Protein AF-A0A5W5W9I1-F1 (afdb_monomer)

Foldseek 3Di:
DDPVLQVLLQVLCCVFPVDGPVVFDWDKDALVVLLVLQVVLVVLCVVPVVVLVVDDADPVLLVVLLVQLSCCRPVVDRCNPPPSNSVSLQVQQSVQSNVVSVVRNVVVHIDIFDTPTDSNNRNSSSCSVRVRVHDRPDDDVVRPPVVVVPPDDPPDDDD

pLDDT: mean 85.35, std 16.82, range [34.94, 98.38]

Sequence (159 aa):
MGQLQLVLLDRFARQVTGQSLSDLQPLEGTGSQAHEIIWPLGSFFKNRTEDILKTDYCHDYEPQADQAIEDYVFRDIPWNDAPLPVITVLYERFVQLCSLFVAHKLNNSTTMLPPCIGEKERTKFLALFWLHGMTLPFPVKGQSLFEHGKLFPPQGGVH

Secondary structure (DSSP, 8-state):
--HHHHHHHHHHHHHHHSS-GGGSPPEEEEHHHHHHHHGGGGGGGGGGHHHHHHSPP-GGGHHHHHHHHHHHHHH---GGGS-HHHHHHHHHHHHHHHHHHHHHHHTT-EEEEPPS--HHHHHHHHIIIIITTPPPSSPPTT--GGGG--SSPP-----

Mean predicted aligned error: 7.62 Å

Organism: Salmonella newport (NCBI:txid108619)

Radius of gyration: 18.39 Å; Cα contacts (8 Å, |Δi|>4): 178; chains: 1; bounding box: 40×35×64 Å

Solvent-accessible surface area (backbone atoms only — not comparable to full-atom values): 9382 Å² total; per-residue (Å²): 135,58,75,66,52,54,53,51,48,28,52,49,34,31,73,77,72,72,40,54,48,87,76,48,62,81,32,80,36,43,14,61,59,51,41,64,49,50,52,69,61,59,64,49,42,66,94,45,48,73,61,36,77,72,47,78,76,53,77,91,32,47,68,57,30,35,50,49,52,48,36,32,59,78,66,70,42,72,59,64,81,46,56,69,59,28,42,28,45,49,47,53,49,50,54,53,49,51,51,48,24,51,51,27,44,77,66,74,36,74,41,84,42,59,44,100,60,56,76,75,53,35,30,41,45,46,44,52,70,61,52,42,85,52,77,74,94,60,72,55,91,92,60,46,75,74,80,65,68,77,83,60,76,78,78,83,83,74,135

Structure (mmCIF, N/CA/C/O backbone):
data_AF-A0A5W5W9I1-F1
#
_entry.id   AF-A0A5W5W9I1-F1
#
loop_
_atom_site.group_PDB
_atom_site.id
_atom_site.type_symbol
_atom_site.label_atom_id
_atom_site.label_alt_id
_atom_site.label_comp_id
_atom_site.label_asym_id
_atom_site.label_entity_id
_atom_site.label_seq_id
_atom_site.pdbx_PDB_ins_code
_atom_site.Cartn_x
_atom_site.Cartn_y
_atom_site.Cartn_z
_atom_site.occupancy
_atom_site.B_iso_or_equiv
_atom_site.auth_seq_id
_atom_site.auth_comp_id
_atom_site.auth_asym_id
_atom_site.auth_atom_id
_atom_site.pdbx_PDB_model_num
ATOM 1 N N . MET A 1 1 ? -13.438 2.838 -7.345 1.00 60.81 1 MET A N 1
ATOM 2 C CA . MET A 1 1 ? -13.352 1.769 -6.331 1.00 60.81 1 MET A CA 1
ATOM 3 C C . MET A 1 1 ? -14.146 0.575 -6.829 1.00 60.81 1 MET A C 1
ATOM 5 O O . MET A 1 1 ? -15.294 0.764 -7.219 1.00 60.81 1 MET A O 1
ATOM 9 N N . GLY A 1 2 ? -13.538 -0.609 -6.898 1.00 77.31 2 GLY A N 1
ATOM 10 C CA . GLY A 1 2 ? -14.228 -1.829 -7.335 1.00 77.31 2 GLY A CA 1
ATOM 11 C C . GLY A 1 2 ? -15.128 -2.418 -6.242 1.00 77.31 2 GLY A C 1
ATOM 12 O O . GLY A 1 2 ? -14.909 -2.174 -5.056 1.00 77.31 2 GLY A O 1
ATOM 13 N N . GLN A 1 3 ? -16.120 -3.231 -6.626 1.00 84.44 3 GLN A N 1
ATOM 14 C CA . GLN A 1 3 ? -17.027 -3.900 -5.678 1.00 84.44 3 GLN A CA 1
ATOM 15 C C . GLN A 1 3 ? -16.271 -4.806 -4.690 1.00 84.44 3 GLN A C 1
ATOM 17 O O . GLN A 1 3 ? -16.591 -4.823 -3.505 1.00 84.44 3 GLN A O 1
ATOM 22 N N . LEU A 1 4 ? -15.233 -5.510 -5.158 1.00 88.81 4 LEU A N 1
ATOM 23 C CA . LEU A 1 4 ? -14.385 -6.354 -4.312 1.00 88.81 4 LEU A CA 1
ATOM 24 C C . LEU A 1 4 ? -13.644 -5.537 -3.243 1.00 88.81 4 LEU A C 1
ATOM 26 O O . LEU A 1 4 ? -13.646 -5.903 -2.073 1.00 88.81 4 LEU A O 1
ATOM 30 N N . GLN A 1 5 ? -13.072 -4.397 -3.626 1.00 89.88 5 GLN A N 1
ATOM 31 C CA . GLN A 1 5 ? -12.318 -3.533 -2.720 1.00 89.88 5 GLN A CA 1
ATOM 32 C C . GLN A 1 5 ? -13.187 -3.002 -1.569 1.00 89.88 5 GLN A C 1
ATOM 34 O O . GLN A 1 5 ? -12.755 -3.004 -0.419 1.00 89.88 5 GLN A O 1
ATOM 39 N N . LEU A 1 6 ? -14.439 -2.621 -1.853 1.00 89.81 6 LEU A N 1
ATOM 40 C CA . LEU A 1 6 ? -15.405 -2.217 -0.824 1.00 89.81 6 LEU A CA 1
ATOM 41 C C . LEU A 1 6 ? -15.709 -3.347 0.167 1.00 89.81 6 LEU A C 1
ATOM 43 O O . LEU A 1 6 ? -15.749 -3.107 1.372 1.00 89.81 6 LEU A O 1
ATOM 47 N N . VAL A 1 7 ? -15.886 -4.577 -0.326 1.00 94.25 7 VAL A N 1
ATOM 48 C CA . VAL A 1 7 ? -16.118 -5.757 0.524 1.00 94.25 7 VAL A CA 1
ATOM 49 C C . VAL A 1 7 ? -14.915 -6.027 1.428 1.00 94.25 7 VAL A C 1
ATOM 51 O O . VAL A 1 7 ? -15.086 -6.314 2.612 1.00 94.25 7 VAL A O 1
ATOM 54 N N . LEU A 1 8 ? -13.695 -5.907 0.899 1.00 95.69 8 LEU A N 1
ATOM 55 C CA . LEU A 1 8 ? -12.477 -6.097 1.684 1.00 95.69 8 LEU A CA 1
ATOM 56 C C . LEU A 1 8 ? -12.308 -4.994 2.739 1.00 95.69 8 LEU A C 1
ATOM 58 O O . LEU A 1 8 ? -11.959 -5.299 3.879 1.00 95.69 8 LEU A O 1
ATOM 62 N N . LEU A 1 9 ? -12.589 -3.733 2.395 1.00 93.50 9 LEU A N 1
ATOM 63 C CA . LEU A 1 9 ? -12.525 -2.609 3.335 1.00 93.50 9 LEU A CA 1
ATOM 64 C C . LEU A 1 9 ? -13.567 -2.745 4.454 1.00 93.50 9 LEU A C 1
ATOM 66 O O . LEU A 1 9 ? -13.230 -2.519 5.615 1.00 93.50 9 LEU A O 1
ATOM 70 N N . ASP A 1 10 ? -14.797 -3.169 4.142 1.00 93.88 10 ASP A N 1
ATOM 71 C CA . ASP A 1 10 ? -15.825 -3.454 5.154 1.00 93.88 10 ASP A CA 1
ATOM 72 C C . ASP A 1 10 ? -15.440 -4.629 6.053 1.00 93.88 10 ASP A C 1
ATOM 74 O O . ASP A 1 10 ? -15.540 -4.534 7.277 1.00 93.88 10 ASP A O 1
ATOM 78 N N . ARG A 1 11 ? -14.909 -5.711 5.474 1.00 95.62 11 ARG A N 1
ATOM 79 C CA . ARG A 1 11 ? -14.375 -6.835 6.249 1.00 95.62 11 ARG A CA 1
ATOM 80 C C . ARG A 1 11 ? -13.270 -6.380 7.202 1.00 95.62 11 ARG A C 1
ATOM 82 O O . ARG A 1 11 ? -13.282 -6.769 8.369 1.00 95.62 11 ARG A O 1
ATOM 89 N N . PHE A 1 12 ? -12.324 -5.578 6.716 1.00 94.94 12 PHE A N 1
ATOM 90 C CA . PHE A 1 12 ? -11.223 -5.074 7.529 1.00 94.94 12 PHE A CA 1
ATOM 91 C C . PHE A 1 12 ? -11.728 -4.162 8.654 1.00 94.94 12 PHE A C 1
ATOM 93 O O . PHE A 1 12 ? -11.358 -4.372 9.807 1.00 94.94 12 PHE A O 1
ATOM 100 N N . ALA A 1 13 ? -12.633 -3.226 8.349 1.00 93.12 13 ALA A N 1
ATOM 101 C CA . ALA A 1 13 ? -13.289 -2.366 9.335 1.00 93.12 13 ALA A CA 1
ATOM 102 C C . ALA A 1 13 ? -13.946 -3.186 10.456 1.00 93.12 13 ALA A C 1
ATOM 104 O O . ALA A 1 13 ? -13.636 -2.989 11.630 1.00 93.12 13 ALA A O 1
ATOM 105 N N . ARG A 1 14 ? -14.756 -4.190 10.104 1.00 94.19 14 ARG A N 1
ATOM 106 C CA . ARG A 1 14 ? -15.403 -5.073 11.087 1.00 94.19 14 ARG A CA 1
ATOM 107 C C . ARG A 1 14 ? -14.400 -5.827 11.946 1.00 94.19 14 ARG A C 1
ATOM 109 O O . ARG A 1 14 ? -14.626 -5.980 13.141 1.00 94.19 14 ARG A O 1
ATOM 116 N N . GLN A 1 15 ? -13.299 -6.289 11.358 1.00 93.75 15 GLN A N 1
ATOM 117 C CA . GLN A 1 15 ? -12.264 -7.015 12.089 1.00 93.75 15 GLN A CA 1
ATOM 118 C C . GLN A 1 15 ? -11.545 -6.126 13.113 1.00 93.75 15 GLN A C 1
ATOM 120 O O . GLN A 1 15 ? -11.224 -6.608 14.197 1.00 93.75 15 GLN A O 1
ATOM 125 N N . VAL A 1 16 ? -11.293 -4.853 12.790 1.00 92.69 16 VAL A N 1
ATOM 126 C CA . VAL A 1 16 ? -10.507 -3.956 13.655 1.00 92.69 16 VAL A CA 1
ATOM 127 C C . VAL A 1 16 ? -11.344 -3.138 14.641 1.00 92.69 16 VAL A C 1
ATOM 129 O O . VAL A 1 16 ? -10.847 -2.810 15.715 1.00 92.69 16 VAL A O 1
ATOM 132 N N . THR A 1 17 ? -12.600 -2.812 14.320 1.00 90.19 17 THR A N 1
ATOM 133 C CA . THR A 1 17 ? -13.465 -1.967 15.171 1.00 90.19 17 THR A CA 1
ATOM 134 C C . THR A 1 17 ? -14.751 -2.651 15.630 1.00 90.19 17 THR A C 1
ATOM 136 O O . THR A 1 17 ? -15.431 -2.131 16.512 1.00 90.19 17 THR A O 1
ATOM 139 N N . GLY A 1 18 ? -15.126 -3.785 15.032 1.00 91.38 18 GLY A N 1
ATOM 140 C CA . GLY A 1 18 ? -16.439 -4.407 15.225 1.00 91.38 18 GLY A CA 1
ATOM 141 C C . GLY A 1 18 ? -17.589 -3.711 14.482 1.00 91.38 18 GLY A C 1
ATOM 142 O O . GLY A 1 18 ? -18.726 -4.168 14.582 1.00 91.38 18 GLY A O 1
ATOM 143 N N . GLN A 1 19 ? -17.324 -2.636 13.732 1.00 90.31 19 GLN A N 1
ATOM 144 C CA . GLN A 1 19 ? -18.333 -1.827 13.032 1.00 90.31 19 GLN A CA 1
ATOM 145 C C . GLN A 1 19 ? -18.243 -1.999 11.510 1.00 90.31 19 GLN A C 1
ATOM 147 O O . GLN A 1 19 ? -17.195 -2.374 10.982 1.00 90.31 19 GLN A O 1
ATOM 152 N N . SER A 1 20 ? -19.337 -1.728 10.791 1.00 91.19 20 SER A N 1
ATOM 153 C CA . SER A 1 20 ? -19.302 -1.686 9.324 1.00 91.19 20 SER A CA 1
ATOM 154 C C . SER A 1 20 ? -18.543 -0.453 8.843 1.00 91.19 20 SER A C 1
ATOM 156 O O . SER A 1 20 ? -18.547 0.582 9.507 1.00 91.19 20 SER A O 1
ATOM 158 N N . LEU A 1 21 ? -17.959 -0.520 7.646 1.00 88.50 21 LEU A N 1
ATOM 159 C CA . LEU A 1 21 ? -17.343 0.638 6.999 1.00 88.50 21 LEU A CA 1
ATOM 160 C C . LEU A 1 21 ? -18.326 1.806 6.834 1.00 88.50 21 LEU A C 1
ATOM 162 O O . LEU A 1 21 ? -17.905 2.952 6.941 1.00 88.50 21 LEU A O 1
ATOM 166 N N . SER A 1 22 ? -19.618 1.533 6.614 1.00 87.81 22 SER A N 1
ATOM 167 C CA . SER A 1 22 ? -20.655 2.570 6.494 1.00 87.81 22 SER A CA 1
ATOM 168 C C . SER A 1 22 ? -20.905 3.344 7.786 1.00 87.81 22 SER A C 1
ATOM 170 O O . SER A 1 22 ? -21.383 4.474 7.732 1.00 87.81 22 SER A O 1
ATOM 172 N N . ASP A 1 23 ? -20.604 2.734 8.932 1.00 87.94 23 ASP A N 1
ATOM 173 C CA . ASP A 1 23 ? -20.831 3.326 10.253 1.00 87.94 23 ASP A CA 1
ATOM 174 C C . ASP A 1 23 ? -19.618 4.147 10.711 1.00 87.94 23 ASP A C 1
ATOM 176 O O . ASP A 1 23 ? -19.707 4.951 11.641 1.00 87.94 23 ASP A O 1
ATOM 180 N N . LEU A 1 24 ? -18.472 3.952 10.052 1.00 84.44 24 LEU A N 1
ATOM 181 C CA . LEU A 1 24 ? -17.249 4.683 10.328 1.00 84.44 24 LEU A CA 1
ATOM 182 C C . LEU A 1 24 ? -17.283 6.044 9.636 1.00 84.44 24 LEU A C 1
ATOM 184 O O . LEU A 1 24 ? -17.523 6.146 8.434 1.00 84.44 24 LEU A O 1
ATOM 188 N N . GLN A 1 25 ? -16.988 7.103 10.391 1.00 80.75 25 GLN A N 1
ATOM 189 C CA . GLN A 1 25 ? -16.908 8.440 9.816 1.00 80.75 25 GLN A CA 1
ATOM 190 C C . GLN A 1 25 ? -15.701 8.553 8.872 1.00 80.75 25 GLN 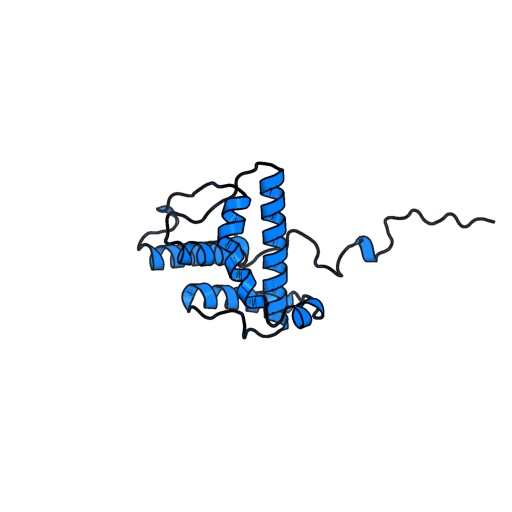A C 1
ATOM 192 O O . GLN A 1 25 ? -14.568 8.301 9.304 1.00 80.75 25 GLN A O 1
ATOM 197 N N . PRO A 1 26 ? -15.918 8.955 7.606 1.00 75.19 26 PRO A N 1
ATOM 198 C CA . PRO A 1 26 ? -14.833 9.305 6.707 1.00 75.19 26 PRO A CA 1
ATOM 199 C C . PRO A 1 26 ? -14.028 10.470 7.276 1.00 75.19 26 PRO A C 1
ATOM 201 O O . PRO A 1 26 ? -14.604 11.453 7.744 1.00 75.19 26 PRO A O 1
ATOM 204 N N . LEU A 1 27 ? -12.703 10.375 7.209 1.00 85.19 27 LEU A N 1
ATOM 205 C CA . LEU A 1 27 ? -11.825 11.486 7.542 1.00 85.19 27 LEU A CA 1
ATOM 206 C C . LEU A 1 27 ? -11.281 12.099 6.260 1.00 85.19 27 LEU A C 1
ATOM 208 O O . LEU A 1 27 ? -10.700 11.408 5.425 1.00 85.19 27 LEU A O 1
ATOM 212 N N . GLU A 1 28 ? -11.432 13.410 6.133 1.00 86.75 28 GLU A N 1
ATOM 213 C CA . GLU A 1 28 ? -10.690 14.181 5.147 1.00 86.75 28 GLU A CA 1
ATOM 214 C C . GLU A 1 28 ? -9.354 14.615 5.745 1.00 86.75 28 GLU A C 1
ATOM 216 O O . GLU A 1 28 ? -9.257 14.992 6.915 1.00 86.75 28 GLU A O 1
ATOM 221 N N . GLY A 1 29 ? -8.306 14.575 4.932 1.00 87.12 29 GLY A N 1
ATOM 222 C CA . GLY A 1 29 ? -6.994 15.059 5.322 1.00 87.12 29 GLY A CA 1
ATOM 223 C C . GLY A 1 29 ? -6.178 15.537 4.140 1.00 87.12 29 GLY A C 1
ATOM 224 O O . GLY A 1 29 ? -6.606 15.504 2.991 1.00 87.12 29 GLY A O 1
ATOM 225 N N . THR A 1 30 ? -4.978 16.013 4.427 1.00 89.88 30 THR A N 1
ATOM 226 C CA . THR A 1 30 ? -4.044 16.493 3.409 1.00 89.88 30 THR A CA 1
ATOM 227 C C . THR A 1 30 ? -3.276 15.337 2.773 1.00 89.88 30 THR A C 1
ATOM 229 O O . THR A 1 30 ? -3.073 14.289 3.391 1.00 89.88 30 THR A O 1
ATOM 232 N N . GLY A 1 31 ? -2.736 15.567 1.573 1.00 88.62 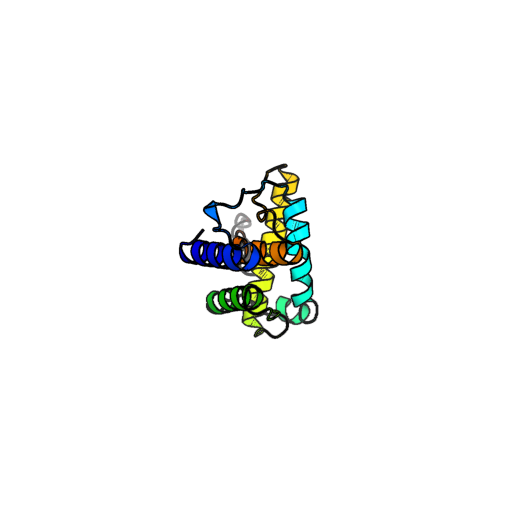31 GLY A N 1
ATOM 233 C CA . GLY A 1 31 ? -1.771 14.646 0.966 1.00 88.62 31 GLY A CA 1
ATOM 234 C C . GLY A 1 31 ? -0.572 14.340 1.878 1.00 88.62 31 GLY A C 1
ATOM 235 O O . GLY A 1 31 ? -0.097 13.211 1.896 1.00 88.62 31 GLY A O 1
ATOM 236 N N . SER A 1 32 ? -0.132 15.295 2.710 1.00 90.31 32 SER A N 1
ATOM 237 C CA . SER A 1 32 ? 0.943 15.063 3.691 1.00 90.31 32 SER A CA 1
ATOM 238 C C . SER A 1 32 ? 0.566 14.000 4.726 1.00 90.31 32 SER A C 1
ATOM 240 O O . SER A 1 32 ? 1.352 13.094 4.975 1.00 90.31 32 SER A O 1
ATOM 242 N N . GLN A 1 33 ? -0.645 14.074 5.286 1.00 91.88 33 GLN A N 1
ATOM 243 C CA . GLN A 1 33 ? -1.111 13.107 6.286 1.00 91.88 33 GLN A CA 1
ATOM 244 C C . GLN A 1 33 ? -1.266 11.708 5.681 1.00 91.88 33 GLN A C 1
ATOM 246 O O . GLN A 1 33 ? -0.861 10.721 6.288 1.00 91.88 33 GLN A O 1
ATOM 251 N N . ALA A 1 34 ? -1.811 11.612 4.466 1.00 91.69 34 ALA A N 1
ATOM 252 C CA . ALA A 1 34 ? -1.918 10.333 3.768 1.00 91.69 34 ALA A CA 1
ATOM 253 C C . ALA A 1 34 ? -0.532 9.736 3.461 1.00 91.69 34 ALA A C 1
ATOM 255 O O . ALA A 1 34 ? -0.314 8.536 3.642 1.00 91.69 34 ALA A O 1
ATOM 256 N N . HIS A 1 35 ? 0.422 10.585 3.066 1.00 92.81 35 HIS A N 1
ATOM 257 C CA . HIS A 1 35 ? 1.804 10.187 2.824 1.00 92.81 35 HIS A CA 1
ATOM 258 C C . HIS A 1 35 ? 2.486 9.658 4.092 1.00 92.81 35 HIS A C 1
ATOM 260 O O . HIS A 1 35 ? 3.128 8.616 4.041 1.00 92.81 35 HIS A O 1
ATOM 266 N N . GLU A 1 36 ? 2.308 10.309 5.242 1.00 93.00 36 GLU A N 1
ATOM 267 C CA . GLU A 1 36 ? 2.862 9.841 6.522 1.00 93.00 36 GLU A CA 1
ATOM 268 C C . GLU A 1 36 ? 2.327 8.460 6.925 1.00 93.00 36 GLU A C 1
ATOM 270 O O . GLU A 1 36 ? 3.092 7.620 7.394 1.00 93.00 36 GLU A O 1
ATOM 275 N N . ILE A 1 37 ? 1.041 8.189 6.682 1.00 93.00 37 ILE A N 1
ATOM 276 C CA . ILE A 1 37 ? 0.415 6.899 7.010 1.00 93.00 37 ILE A CA 1
ATOM 277 C C . ILE A 1 37 ? 0.918 5.768 6.098 1.00 93.00 37 ILE A C 1
ATOM 279 O O . ILE A 1 37 ? 1.084 4.639 6.567 1.00 93.00 37 ILE A O 1
ATOM 283 N N . ILE A 1 38 ? 1.133 6.034 4.803 1.00 93.00 38 ILE A N 1
ATOM 284 C CA . ILE A 1 38 ? 1.577 5.015 3.833 1.00 93.00 38 ILE A CA 1
ATOM 285 C C . ILE A 1 38 ? 3.099 4.793 3.870 1.00 93.00 38 ILE A C 1
ATOM 287 O O . ILE A 1 38 ? 3.567 3.699 3.553 1.00 93.00 38 ILE A O 1
ATOM 291 N N . TRP A 1 39 ? 3.878 5.803 4.277 1.00 93.50 39 TRP A N 1
ATOM 292 C CA . TRP A 1 39 ? 5.345 5.794 4.248 1.00 93.50 39 TRP A CA 1
ATOM 293 C C . TRP A 1 39 ? 6.007 4.543 4.855 1.00 93.50 39 TRP A C 1
ATOM 295 O O . TRP A 1 39 ? 6.962 4.041 4.253 1.00 93.50 39 TRP A O 1
ATOM 305 N N . PRO A 1 40 ? 5.518 3.965 5.976 1.00 94.19 40 PRO A N 1
ATOM 306 C CA . PRO A 1 40 ? 6.107 2.759 6.561 1.00 94.19 40 PRO A CA 1
ATOM 307 C C . PRO A 1 40 ? 6.181 1.550 5.614 1.00 94.19 40 PRO A C 1
ATOM 309 O O . PRO A 1 40 ? 7.091 0.728 5.760 1.00 94.19 40 PRO A O 1
ATOM 312 N N . LEU A 1 41 ? 5.294 1.454 4.613 1.00 94.50 41 LEU A N 1
ATOM 313 C CA . LEU A 1 41 ? 5.326 0.380 3.607 1.00 94.50 41 LEU A CA 1
ATOM 314 C C . LEU A 1 41 ? 6.616 0.392 2.780 1.00 94.50 41 LEU A C 1
ATOM 316 O O . LEU A 1 41 ? 7.066 -0.659 2.328 1.00 94.50 41 LEU A O 1
ATOM 320 N N . GLY A 1 42 ? 7.267 1.554 2.654 1.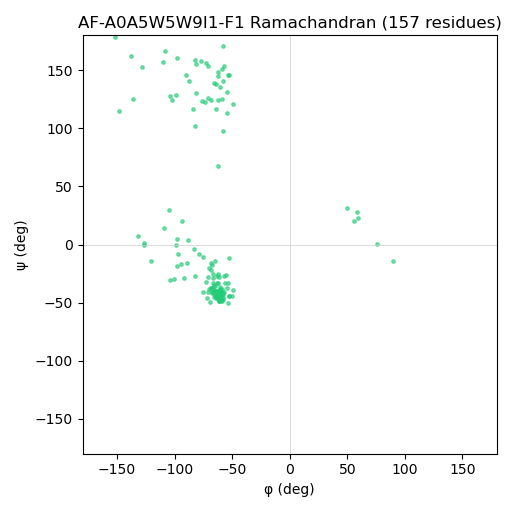00 93.62 42 GLY A N 1
ATOM 321 C CA . GLY A 1 42 ? 8.551 1.697 1.972 1.00 93.62 42 GLY A CA 1
ATOM 322 C C . GLY A 1 42 ? 9.644 0.772 2.527 1.00 93.62 42 GLY A C 1
ATOM 323 O O . GLY A 1 42 ? 10.557 0.371 1.804 1.00 93.62 42 GLY A O 1
ATOM 324 N N . SER A 1 43 ? 9.538 0.380 3.802 1.00 95.25 43 SER A N 1
ATOM 325 C CA . SER A 1 43 ? 10.492 -0.523 4.452 1.00 95.25 43 SER A CA 1
ATOM 326 C C . SER A 1 43 ? 10.537 -1.925 3.832 1.00 95.25 43 SER A C 1
ATOM 328 O O . SER A 1 43 ? 11.598 -2.553 3.856 1.00 95.25 43 SER A O 1
ATOM 330 N N . PHE A 1 44 ? 9.446 -2.390 3.215 1.00 95.38 44 PHE A N 1
ATOM 331 C CA . PHE A 1 44 ? 9.373 -3.714 2.592 1.00 95.38 44 PHE A CA 1
ATOM 332 C C . PHE A 1 44 ? 10.259 -3.851 1.347 1.00 95.38 44 PHE A C 1
ATOM 334 O O . PHE A 1 44 ? 10.669 -4.955 0.994 1.00 95.38 44 PHE A O 1
ATOM 341 N N . PHE A 1 45 ? 10.624 -2.733 0.716 1.00 94.00 45 PHE A N 1
ATOM 342 C CA . PHE A 1 45 ? 11.416 -2.720 -0.518 1.00 94.00 45 PHE A CA 1
ATOM 343 C C . PHE A 1 45 ? 12.920 -2.566 -0.279 1.00 94.00 45 PHE A C 1
ATOM 345 O O . PHE A 1 45 ? 13.721 -2.857 -1.167 1.00 94.00 45 PHE A O 1
ATOM 352 N N . LYS A 1 46 ? 13.327 -2.127 0.921 1.00 90.12 46 LYS A N 1
ATOM 353 C CA . LYS A 1 46 ? 14.681 -1.626 1.210 1.00 90.12 46 LYS A CA 1
ATOM 354 C C . LYS A 1 46 ? 15.797 -2.563 0.738 1.00 90.12 46 LYS A C 1
ATOM 356 O O . LYS A 1 46 ? 16.747 -2.101 0.114 1.00 90.12 46 LYS A O 1
ATOM 361 N N . ASN A 1 47 ? 15.657 -3.865 0.983 1.00 90.38 47 ASN A N 1
ATOM 362 C CA . ASN A 1 47 ? 16.696 -4.860 0.690 1.00 90.38 47 ASN A CA 1
ATOM 363 C C . ASN A 1 47 ? 16.700 -5.354 -0.764 1.00 90.38 47 ASN A C 1
ATOM 365 O O . ASN A 1 47 ? 17.542 -6.170 -1.117 1.00 90.38 47 ASN A O 1
ATOM 369 N N . ARG A 1 48 ? 15.747 -4.907 -1.588 1.00 89.75 48 ARG A N 1
ATOM 370 C CA . ARG A 1 48 ? 15.538 -5.399 -2.959 1.00 89.75 48 ARG A CA 1
ATOM 371 C C . ARG A 1 48 ? 15.399 -4.279 -3.984 1.00 89.75 48 ARG A C 1
ATOM 373 O O . ARG A 1 48 ? 15.110 -4.545 -5.142 1.00 89.75 48 ARG A O 1
ATOM 380 N N . THR A 1 49 ? 15.629 -3.033 -3.568 1.00 89.38 49 THR A N 1
ATOM 381 C CA . THR A 1 49 ? 15.493 -1.842 -4.417 1.00 89.38 49 THR A CA 1
ATOM 382 C C . THR A 1 49 ? 16.282 -1.970 -5.722 1.00 89.38 49 THR A C 1
ATOM 384 O O . THR A 1 49 ? 15.753 -1.664 -6.782 1.00 89.38 49 THR A O 1
ATOM 387 N N . GLU A 1 50 ? 17.525 -2.455 -5.671 1.00 89.56 50 GLU A N 1
ATOM 388 C CA . GLU A 1 50 ? 18.354 -2.601 -6.875 1.00 89.56 50 GLU A CA 1
ATOM 389 C C . GLU A 1 50 ? 17.786 -3.614 -7.875 1.00 89.56 50 GLU A C 1
ATOM 391 O O . GLU A 1 50 ? 17.816 -3.361 -9.078 1.00 89.56 50 GLU A O 1
ATOM 396 N N . ASP A 1 51 ? 17.255 -4.736 -7.386 1.00 91.94 51 ASP A N 1
ATOM 397 C CA . ASP A 1 51 ? 16.644 -5.769 -8.226 1.00 91.94 51 ASP A CA 1
ATOM 398 C C . ASP A 1 51 ? 15.314 -5.286 -8.807 1.00 91.94 51 ASP A C 1
ATOM 400 O O . ASP A 1 51 ? 15.033 -5.494 -9.988 1.00 91.94 51 ASP A O 1
ATOM 404 N N . ILE A 1 52 ? 14.517 -4.588 -7.992 1.00 91.69 52 ILE A N 1
ATOM 405 C CA . ILE A 1 52 ? 13.245 -3.985 -8.399 1.00 91.69 52 ILE A CA 1
ATOM 406 C C . ILE A 1 52 ? 13.470 -3.001 -9.548 1.00 91.69 52 ILE A C 1
ATOM 408 O O . ILE A 1 52 ? 12.792 -3.090 -10.563 1.00 91.69 52 ILE A O 1
ATOM 412 N N . LEU A 1 53 ? 14.454 -2.103 -9.429 1.00 88.38 53 LEU A N 1
ATOM 413 C CA . LEU A 1 53 ? 14.736 -1.081 -10.444 1.00 88.38 53 LEU A CA 1
ATOM 414 C C . LEU A 1 53 ? 15.279 -1.646 -11.768 1.00 88.38 53 LEU A C 1
ATOM 416 O O . LEU A 1 53 ? 15.289 -0.929 -12.765 1.00 88.38 53 LEU A O 1
ATO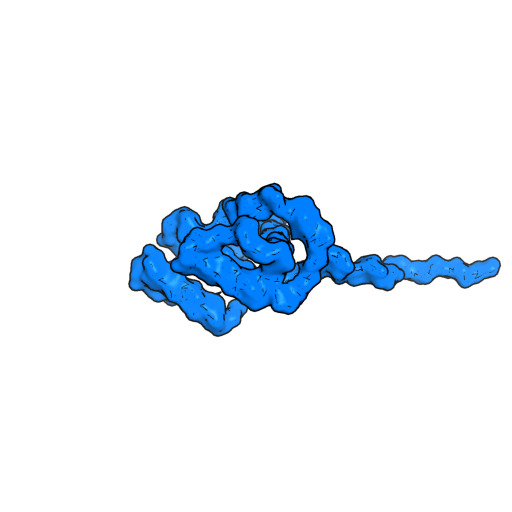M 420 N N . LYS A 1 54 ? 15.747 -2.899 -11.780 1.00 89.56 54 LYS A N 1
ATOM 421 C CA . LYS A 1 54 ? 16.209 -3.614 -12.984 1.00 89.56 54 LYS A CA 1
ATOM 422 C C . LYS A 1 54 ? 15.144 -4.533 -13.582 1.00 89.56 54 LYS A C 1
ATOM 424 O O . LYS A 1 54 ? 15.382 -5.120 -14.633 1.00 89.56 54 LYS A O 1
ATOM 429 N N . THR A 1 55 ? 14.022 -4.711 -12.893 1.00 89.12 55 THR A N 1
ATOM 430 C CA . THR A 1 55 ? 12.952 -5.615 -13.308 1.00 89.12 55 THR A CA 1
ATOM 431 C C . THR A 1 55 ? 11.830 -4.804 -13.922 1.00 89.12 55 THR A C 1
ATOM 433 O O . THR A 1 55 ? 11.283 -3.915 -13.271 1.00 89.12 55 THR A O 1
ATOM 436 N N . ASP A 1 56 ? 11.451 -5.141 -15.150 1.00 89.56 56 ASP A N 1
ATOM 437 C CA . ASP A 1 56 ? 10.324 -4.489 -15.803 1.00 89.56 56 ASP A CA 1
ATOM 438 C C . ASP A 1 56 ? 9.014 -4.805 -15.077 1.00 89.56 56 ASP A C 1
ATOM 440 O O . ASP A 1 56 ? 8.743 -5.935 -14.658 1.00 89.56 56 ASP A O 1
ATOM 444 N N . TYR A 1 57 ? 8.173 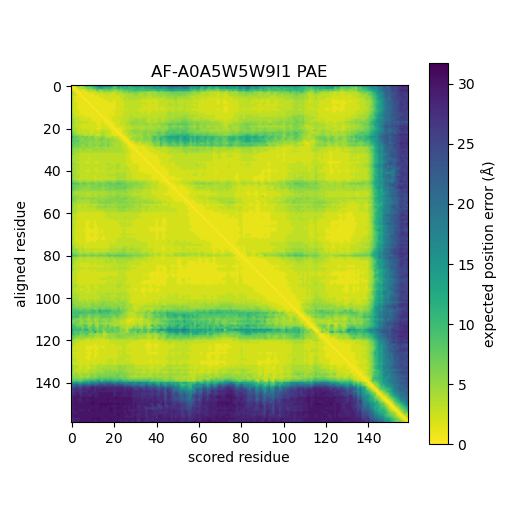-3.787 -14.952 1.00 92.25 57 TYR A N 1
ATOM 445 C CA . TYR A 1 57 ? 6.803 -3.966 -14.505 1.00 92.25 57 TYR A CA 1
ATOM 446 C C . TYR A 1 57 ? 6.018 -4.813 -15.514 1.00 92.25 57 TYR A C 1
ATOM 448 O O . TYR A 1 57 ? 6.085 -4.589 -16.724 1.00 92.25 57 TYR A O 1
ATOM 456 N N . CYS A 1 58 ? 5.209 -5.741 -15.006 1.00 91.75 58 CYS A N 1
ATOM 457 C CA . CYS A 1 58 ? 4.385 -6.618 -15.823 1.00 91.75 58 CYS A CA 1
ATOM 458 C C . CYS A 1 58 ? 2.971 -6.734 -15.238 1.00 91.75 58 CYS A C 1
ATOM 460 O O . CYS A 1 58 ? 2.797 -7.103 -14.075 1.00 91.75 58 CYS A O 1
ATOM 462 N N . HIS A 1 59 ? 1.966 -6.430 -16.068 1.00 93.06 59 HIS A N 1
ATOM 463 C CA . HIS A 1 59 ? 0.548 -6.432 -15.688 1.00 93.06 59 HIS A CA 1
ATOM 464 C C . HIS A 1 59 ? 0.048 -7.817 -15.242 1.00 93.06 59 HIS A C 1
ATOM 466 O O . HIS A 1 59 ? -0.835 -7.914 -14.395 1.00 93.06 59 HIS A O 1
ATOM 472 N N . ASP A 1 60 ? 0.647 -8.899 -15.746 1.00 95.75 60 ASP A N 1
ATOM 473 C CA . ASP A 1 60 ? 0.235 -10.272 -15.421 1.00 95.75 60 ASP A CA 1
ATOM 474 C C . ASP A 1 60 ? 0.455 -10.638 -13.941 1.00 95.75 60 ASP A C 1
ATOM 476 O O . ASP A 1 60 ? -0.075 -11.646 -13.470 1.00 95.75 60 ASP A O 1
ATOM 480 N N . TYR A 1 61 ? 1.227 -9.828 -13.205 1.00 97.25 61 TYR A N 1
ATOM 481 C CA . TYR A 1 61 ? 1.493 -10.007 -11.776 1.00 97.25 61 TYR A CA 1
ATOM 482 C C . TYR A 1 61 ? 0.629 -9.128 -10.863 1.00 97.25 61 TYR A C 1
ATOM 484 O O . TYR A 1 61 ? 0.757 -9.206 -9.639 1.00 97.25 61 TYR A O 1
ATOM 492 N N . GLU A 1 62 ? -0.256 -8.296 -11.419 1.00 96.81 62 GLU A N 1
ATOM 493 C CA . GLU A 1 62 ? -1.166 -7.468 -10.625 1.00 96.81 62 GLU A CA 1
ATOM 494 C C . GLU A 1 62 ? -2.102 -8.267 -9.708 1.00 96.81 62 GLU A C 1
ATOM 496 O O . GLU A 1 62 ? -2.214 -7.885 -8.541 1.00 96.81 62 GLU A O 1
ATOM 501 N N . PRO A 1 63 ? -2.706 -9.396 -10.135 1.00 97.06 63 PRO A N 1
ATOM 502 C CA . PRO A 1 63 ? -3.538 -10.203 -9.242 1.00 97.06 63 PRO A CA 1
ATOM 503 C C . PRO A 1 63 ? -2.768 -10.749 -8.031 1.00 97.06 63 PRO A C 1
ATOM 505 O O . PRO A 1 63 ? -3.288 -10.822 -6.920 1.00 97.06 63 PRO A O 1
ATOM 508 N N . GLN A 1 64 ? -1.503 -11.119 -8.219 1.00 98.38 64 GLN A N 1
ATOM 509 C CA . GLN A 1 64 ? -0.628 -11.604 -7.156 1.00 98.38 64 GLN A CA 1
ATOM 510 C C . GLN A 1 64 ? -0.199 -10.459 -6.230 1.00 98.38 64 GLN A C 1
ATOM 512 O O . GLN A 1 64 ? -0.027 -10.680 -5.033 1.00 98.38 64 GLN A O 1
ATOM 517 N N . ALA A 1 65 ? -0.053 -9.240 -6.755 1.00 98.12 65 ALA A N 1
ATOM 518 C CA . ALA A 1 65 ? 0.169 -8.050 -5.939 1.00 98.12 65 ALA A CA 1
ATOM 519 C C . ALA A 1 65 ? -1.068 -7.717 -5.088 1.00 98.12 65 ALA A C 1
ATOM 521 O O . ALA A 1 65 ? -0.926 -7.433 -3.900 1.00 98.12 65 ALA A O 1
ATOM 522 N N . ASP A 1 66 ? -2.275 -7.834 -5.648 1.00 98.12 66 ASP A N 1
ATOM 523 C CA . ASP A 1 66 ? -3.529 -7.692 -4.898 1.00 98.12 66 ASP A CA 1
ATOM 524 C C . ASP A 1 66 ? -3.626 -8.735 -3.778 1.00 98.12 66 ASP A C 1
ATOM 526 O O . ASP A 1 66 ? -3.884 -8.382 -2.624 1.00 98.12 66 ASP A O 1
ATOM 530 N N . GLN A 1 67 ? -3.300 -9.996 -4.077 1.00 98.12 67 GLN A N 1
ATOM 531 C CA . GLN A 1 67 ? -3.240 -11.059 -3.073 1.00 98.12 67 GLN A CA 1
ATOM 532 C C . GLN A 1 67 ? -2.208 -10.765 -1.971 1.00 98.12 67 GLN A C 1
ATOM 534 O O . GLN A 1 67 ? -2.490 -10.994 -0.797 1.00 98.12 67 GLN A O 1
ATOM 539 N N . ALA A 1 68 ? -1.038 -10.219 -2.315 1.00 98.31 68 ALA A N 1
ATOM 540 C CA . ALA A 1 68 ? -0.020 -9.836 -1.336 1.00 98.31 68 ALA A CA 1
ATOM 541 C C . ALA A 1 68 ? -0.468 -8.664 -0.441 1.00 98.31 68 ALA A C 1
ATOM 543 O O . ALA A 1 68 ? -0.118 -8.615 0.741 1.00 98.31 68 ALA A O 1
ATOM 544 N N . ILE A 1 69 ? -1.262 -7.724 -0.966 1.00 98.19 69 ILE A N 1
ATOM 545 C CA . ILE A 1 69 ? -1.888 -6.661 -0.164 1.00 98.19 69 ILE A CA 1
ATOM 546 C C . ILE A 1 69 ? -2.900 -7.273 0.806 1.00 98.19 69 ILE A C 1
ATOM 548 O O . ILE A 1 69 ? -2.884 -6.942 1.991 1.00 98.19 69 ILE A O 1
ATOM 552 N N . GLU A 1 70 ? -3.741 -8.196 0.342 1.00 97.94 70 GLU A N 1
ATOM 553 C CA . GLU A 1 70 ? -4.694 -8.907 1.200 1.00 97.94 70 GLU A CA 1
ATOM 554 C C . GLU A 1 70 ? -3.991 -9.723 2.294 1.00 97.94 70 GLU A C 1
ATOM 556 O O . GLU A 1 70 ? -4.381 -9.655 3.461 1.00 97.94 70 GLU A O 1
ATOM 561 N N . ASP A 1 71 ? -2.925 -10.449 1.956 1.00 97.94 71 ASP A N 1
ATOM 562 C CA . ASP A 1 71 ? -2.137 -11.233 2.911 1.00 97.94 71 ASP A CA 1
ATOM 563 C C . ASP A 1 71 ? -1.456 -10.344 3.961 1.00 97.94 71 ASP A C 1
ATOM 565 O O . ASP A 1 71 ? -1.473 -10.663 5.152 1.00 97.94 71 ASP A O 1
ATOM 569 N N . TYR A 1 72 ? -0.935 -9.183 3.565 1.00 97.44 72 TYR A N 1
ATOM 570 C CA . TYR A 1 72 ? -0.417 -8.192 4.508 1.00 97.44 72 TYR A CA 1
ATOM 571 C C . TYR A 1 72 ? -1.504 -7.676 5.460 1.00 97.44 72 TYR A C 1
ATOM 573 O O . TYR A 1 72 ? -1.303 -7.600 6.676 1.00 97.44 72 TYR A O 1
ATOM 581 N N . VAL A 1 73 ? -2.682 -7.350 4.928 1.00 96.62 73 VAL A N 1
ATOM 582 C CA . VAL A 1 73 ? -3.779 -6.765 5.706 1.00 96.62 73 VAL A CA 1
ATOM 583 C C . VAL A 1 73 ? -4.373 -7.781 6.686 1.00 96.62 73 VAL A C 1
ATOM 585 O O . VAL A 1 73 ? -4.503 -7.477 7.876 1.00 96.62 73 VAL A O 1
ATOM 588 N N . PHE A 1 74 ? -4.704 -8.984 6.211 1.00 96.62 74 PHE A N 1
ATOM 589 C CA . PHE A 1 74 ? -5.483 -9.974 6.961 1.00 96.62 74 PHE A CA 1
ATOM 590 C C . PHE A 1 74 ? -4.648 -11.046 7.665 1.00 96.62 74 PHE A C 1
ATOM 592 O O . PHE A 1 74 ? -5.177 -11.715 8.554 1.00 96.62 74 PHE A O 1
ATOM 599 N N . ARG A 1 75 ? -3.387 -11.246 7.268 1.00 96.12 75 ARG A N 1
ATOM 600 C CA . ARG A 1 75 ? -2.514 -12.305 7.806 1.00 96.12 75 ARG A CA 1
ATOM 601 C C . ARG A 1 75 ? -1.173 -11.793 8.326 1.00 96.12 75 ARG A C 1
ATOM 603 O O . ARG A 1 75 ? -0.370 -12.606 8.771 1.00 96.12 75 ARG A O 1
ATOM 610 N N . ASP A 1 76 ? -0.933 -10.482 8.273 1.00 95.19 76 ASP A N 1
ATOM 611 C CA . ASP A 1 76 ? 0.323 -9.857 8.707 1.00 95.19 76 ASP A CA 1
ATOM 612 C C . ASP A 1 76 ? 1.565 -10.393 7.969 1.00 95.19 76 ASP A C 1
ATOM 614 O O . ASP A 1 76 ? 2.675 -10.375 8.501 1.00 95.19 76 ASP A O 1
ATOM 618 N N . ILE A 1 77 ? 1.394 -10.858 6.726 1.00 96.56 77 ILE A N 1
ATOM 619 C CA . ILE A 1 77 ? 2.499 -11.362 5.902 1.00 96.56 77 ILE A CA 1
ATOM 620 C C . ILE A 1 77 ? 3.179 -10.172 5.199 1.00 96.56 77 ILE A C 1
ATOM 622 O O . ILE A 1 77 ? 2.536 -9.494 4.397 1.00 96.56 77 ILE A O 1
ATOM 626 N N . PRO A 1 78 ? 4.463 -9.880 5.478 1.00 95.06 78 PRO A N 1
ATOM 627 C CA . PRO A 1 78 ? 5.172 -8.765 4.854 1.00 95.06 78 PRO A CA 1
ATOM 628 C C . PRO A 1 78 ? 5.510 -9.054 3.384 1.00 95.06 78 PRO A C 1
ATOM 630 O O . PRO A 1 78 ? 5.671 -10.203 2.978 1.00 95.06 78 PRO A O 1
ATOM 633 N N . TRP A 1 79 ? 5.692 -8.005 2.578 1.00 96.00 79 TRP A N 1
ATOM 634 C CA . TRP A 1 79 ? 5.980 -8.150 1.140 1.00 96.00 79 TRP A CA 1
ATOM 635 C C . TRP A 1 79 ? 7.434 -8.502 0.814 1.00 96.00 79 TRP A C 1
ATOM 637 O O . TRP A 1 79 ? 7.747 -8.779 -0.341 1.00 96.00 79 TRP A O 1
ATOM 647 N N . ASN A 1 80 ? 8.327 -8.488 1.806 1.00 91.81 80 ASN A N 1
ATOM 648 C CA . ASN A 1 80 ? 9.774 -8.639 1.622 1.00 91.81 80 ASN A CA 1
ATOM 649 C C . ASN A 1 80 ? 10.140 -9.910 0.836 1.00 91.81 80 ASN A C 1
ATOM 651 O O . ASN A 1 80 ? 11.030 -9.876 -0.020 1.00 91.81 80 ASN A O 1
ATOM 655 N N . ASP A 1 81 ? 9.400 -10.991 1.090 1.00 88.88 81 ASP A N 1
ATOM 656 C CA . ASP A 1 81 ? 9.629 -12.316 0.511 1.00 88.88 81 ASP A CA 1
ATOM 657 C C . ASP A 1 81 ? 8.733 -12.610 -0.706 1.00 88.88 81 ASP A C 1
ATOM 659 O O . ASP A 1 81 ? 8.766 -13.712 -1.256 1.00 88.88 81 ASP A O 1
ATOM 663 N N . ALA A 1 82 ? 7.940 -11.636 -1.169 1.00 95.50 82 ALA A N 1
ATOM 664 C CA . ALA A 1 82 ? 7.126 -11.800 -2.370 1.00 95.50 82 ALA A CA 1
ATOM 665 C C . ALA A 1 82 ? 8.017 -12.047 -3.608 1.00 95.50 82 ALA A C 1
ATOM 667 O O . ALA A 1 82 ? 9.129 -11.516 -3.689 1.00 95.50 82 ALA A O 1
ATOM 668 N N . PRO A 1 83 ? 7.568 -12.809 -4.621 1.00 96.44 83 PRO A N 1
ATOM 669 C CA . PRO A 1 83 ? 8.330 -12.986 -5.858 1.00 96.44 83 PRO A CA 1
ATOM 670 C C . PRO A 1 83 ? 8.738 -11.645 -6.490 1.00 96.44 83 PRO A C 1
ATOM 672 O O . PRO A 1 83 ? 7.991 -10.672 -6.410 1.00 96.44 83 PRO A O 1
ATOM 675 N N . LEU A 1 84 ? 9.914 -11.581 -7.132 1.00 95.38 84 LEU A N 1
ATOM 676 C CA . LEU A 1 84 ? 10.450 -10.321 -7.681 1.00 95.38 84 LEU A CA 1
ATOM 677 C C . LEU A 1 84 ? 9.469 -9.573 -8.609 1.00 95.38 84 LEU A C 1
ATOM 679 O O . LEU A 1 84 ? 9.274 -8.382 -8.401 1.00 95.38 84 LEU A O 1
ATOM 683 N N . PRO A 1 85 ? 8.760 -10.227 -9.546 1.00 95.50 85 PRO A N 1
ATOM 684 C CA . PRO A 1 85 ? 7.785 -9.515 -10.373 1.00 95.50 85 PRO A CA 1
ATOM 685 C C . PRO A 1 85 ? 6.616 -8.916 -9.569 1.00 95.50 85 PRO A C 1
ATOM 687 O O . PRO A 1 85 ? 6.134 -7.832 -9.883 1.00 95.50 85 PRO A O 1
ATOM 690 N N . VAL A 1 86 ? 6.196 -9.583 -8.489 1.00 97.69 86 VAL A N 1
ATOM 691 C CA . VAL A 1 86 ? 5.105 -9.126 -7.612 1.00 97.69 86 VAL A CA 1
ATOM 692 C C . VAL A 1 86 ? 5.542 -7.919 -6.786 1.00 97.69 86 VAL A C 1
ATOM 694 O O . VAL A 1 86 ? 4.827 -6.920 -6.718 1.00 97.69 86 VAL A O 1
ATOM 697 N N . ILE A 1 87 ? 6.735 -7.976 -6.182 1.00 96.00 87 ILE A N 1
ATOM 698 C CA . ILE A 1 87 ? 7.248 -6.854 -5.386 1.00 96.00 87 ILE A CA 1
ATOM 699 C C . ILE A 1 87 ? 7.542 -5.627 -6.265 1.00 96.00 87 ILE A C 1
ATOM 701 O O . ILE A 1 87 ? 7.370 -4.505 -5.796 1.00 96.00 87 ILE A O 1
ATOM 705 N N . THR A 1 88 ? 7.889 -5.815 -7.545 1.00 95.62 88 THR A N 1
ATOM 706 C CA . THR A 1 88 ? 8.015 -4.722 -8.524 1.00 95.62 8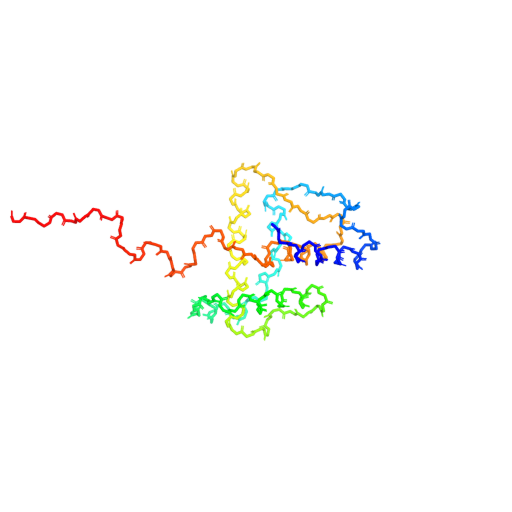8 THR A CA 1
ATOM 707 C C . THR A 1 88 ? 6.677 -4.024 -8.782 1.00 95.62 88 THR A C 1
ATOM 709 O O . THR A 1 88 ? 6.626 -2.796 -8.756 1.00 95.62 88 THR A O 1
ATOM 712 N N . VAL A 1 89 ? 5.576 -4.767 -8.952 1.00 96.75 89 VAL A N 1
ATOM 713 C CA . VAL A 1 89 ? 4.227 -4.173 -9.078 1.00 96.75 89 VAL A CA 1
ATOM 714 C C . VAL A 1 89 ? 3.855 -3.377 -7.823 1.00 96.75 89 VAL A C 1
ATOM 716 O O . VAL A 1 89 ? 3.399 -2.236 -7.923 1.00 96.75 89 VAL A O 1
ATOM 719 N N . LEU A 1 90 ? 4.077 -3.952 -6.637 1.00 97.50 90 LEU A N 1
ATOM 720 C CA . LEU A 1 90 ? 3.804 -3.287 -5.357 1.00 97.50 90 LEU A CA 1
ATOM 721 C C . LEU A 1 90 ? 4.625 -2.003 -5.190 1.00 97.50 90 LEU A C 1
ATOM 723 O O . LEU A 1 90 ? 4.094 -0.984 -4.745 1.00 97.50 90 LEU A O 1
ATOM 727 N N . TYR A 1 91 ? 5.903 -2.043 -5.570 1.00 96.06 91 TYR A N 1
ATOM 728 C CA . TYR A 1 91 ? 6.790 -0.886 -5.532 1.00 96.06 91 TYR A CA 1
ATOM 729 C C . TYR A 1 91 ? 6.316 0.225 -6.471 1.00 96.06 91 TYR A C 1
ATOM 731 O O . TYR A 1 91 ? 6.237 1.379 -6.052 1.00 96.06 91 TYR A O 1
ATOM 739 N N . GLU A 1 92 ? 5.948 -0.108 -7.710 1.00 95.94 92 GLU A N 1
ATOM 740 C CA . GLU A 1 92 ? 5.474 0.878 -8.685 1.00 95.94 92 GLU A CA 1
ATOM 741 C C . GLU A 1 92 ? 4.191 1.567 -8.197 1.00 95.94 92 GLU A C 1
ATOM 743 O O . GLU A 1 92 ? 4.119 2.798 -8.164 1.00 95.94 92 GLU A O 1
ATOM 748 N N . ARG A 1 93 ? 3.213 0.794 -7.704 1.00 96.94 93 ARG A N 1
ATOM 749 C CA . ARG A 1 93 ? 1.986 1.334 -7.092 1.00 96.94 93 ARG A CA 1
ATOM 750 C C . ARG A 1 93 ? 2.301 2.252 -5.908 1.00 96.94 93 ARG A C 1
ATOM 752 O O . ARG A 1 93 ? 1.760 3.354 -5.825 1.00 96.94 93 ARG A O 1
ATOM 759 N N . PHE A 1 94 ? 3.217 1.844 -5.027 1.00 96.44 94 PHE A N 1
ATOM 760 C CA . PHE A 1 94 ? 3.654 2.650 -3.885 1.00 96.44 94 PHE A CA 1
ATOM 761 C C . PHE A 1 94 ? 4.298 3.980 -4.312 1.00 96.44 94 PHE A C 1
ATOM 763 O O . PHE A 1 94 ? 3.922 5.037 -3.804 1.00 96.44 94 PHE A O 1
ATOM 770 N N . VAL A 1 95 ? 5.238 3.962 -5.262 1.00 94.38 95 VAL A N 1
ATOM 771 C CA . VAL A 1 95 ? 5.928 5.171 -5.747 1.00 94.38 95 VAL A CA 1
ATOM 772 C C . VAL A 1 95 ? 4.956 6.131 -6.431 1.00 94.38 95 VAL A C 1
ATOM 774 O O . VAL A 1 95 ? 5.004 7.345 -6.190 1.00 94.38 95 VAL A O 1
ATOM 777 N N . GLN A 1 96 ? 4.051 5.611 -7.259 1.00 94.88 96 GLN A N 1
ATOM 778 C CA . GLN A 1 96 ? 3.058 6.439 -7.935 1.00 94.88 96 GLN A CA 1
ATOM 779 C C . GLN A 1 96 ? 2.028 7.018 -6.960 1.00 94.88 96 GLN A C 1
ATOM 781 O O . GLN A 1 96 ? 1.667 8.190 -7.086 1.00 94.88 96 GLN A O 1
ATOM 786 N N . LEU A 1 97 ? 1.616 6.261 -5.940 1.00 94.31 97 LEU A N 1
ATOM 787 C CA . LEU A 1 97 ? 0.744 6.763 -4.879 1.00 94.31 97 LEU A CA 1
ATOM 788 C C . LEU A 1 97 ? 1.416 7.872 -4.057 1.00 94.31 97 LEU A C 1
ATOM 790 O O . LEU A 1 97 ? 0.809 8.914 -3.813 1.00 94.31 97 LEU A O 1
ATOM 794 N N . CYS A 1 98 ? 2.684 7.697 -3.674 1.00 92.94 98 CYS A N 1
ATOM 795 C CA . CYS A 1 98 ? 3.450 8.748 -3.001 1.00 92.94 98 CYS A CA 1
ATOM 796 C C . CYS A 1 98 ? 3.519 10.021 -3.861 1.00 92.94 98 CYS A C 1
ATOM 798 O O . CYS A 1 98 ? 3.323 11.126 -3.353 1.00 92.94 98 CYS A O 1
ATOM 800 N N . SER A 1 99 ?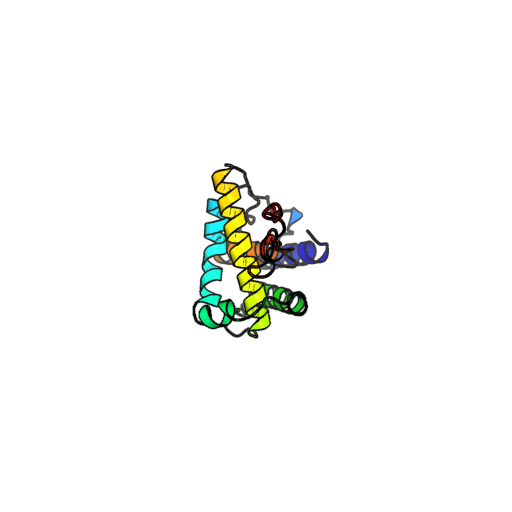 3.723 9.872 -5.173 1.00 91.62 99 SER A N 1
ATOM 801 C CA . SER A 1 99 ? 3.726 10.995 -6.121 1.00 91.62 99 SER A CA 1
ATOM 802 C C . SER A 1 99 ? 2.363 11.700 -6.183 1.00 91.62 99 SER A C 1
ATOM 804 O O . SER A 1 99 ? 2.303 12.931 -6.180 1.00 91.62 99 SER A O 1
ATOM 80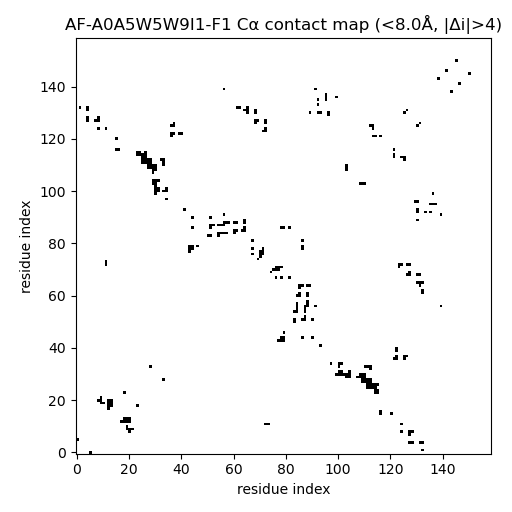6 N N . LEU A 1 100 ? 1.263 10.938 -6.162 1.00 91.25 100 LEU A N 1
ATOM 807 C CA . LEU A 1 100 ? -0.100 11.472 -6.102 1.00 91.25 100 LEU A CA 1
ATOM 808 C C . LEU A 1 100 ? -0.325 12.284 -4.816 1.00 91.25 100 LEU A C 1
ATOM 810 O O . LEU A 1 100 ? -0.828 13.405 -4.873 1.00 91.25 100 LEU A O 1
ATOM 814 N N . PHE A 1 101 ? 0.099 11.779 -3.656 1.00 90.81 101 PHE A N 1
ATOM 815 C CA . PHE A 1 101 ? -0.025 12.503 -2.385 1.00 90.81 101 PHE A CA 1
ATOM 816 C C . PHE A 1 101 ? 0.807 13.789 -2.334 1.00 90.81 101 PHE A C 1
ATOM 818 O O . PHE A 1 101 ? 0.344 14.800 -1.796 1.00 90.81 101 PHE A O 1
ATOM 825 N N . VAL A 1 102 ? 1.993 13.803 -2.948 1.00 88.56 102 VAL A N 1
ATOM 826 C CA . VAL A 1 102 ? 2.776 15.035 -3.126 1.00 88.56 102 VAL A CA 1
ATOM 827 C C . VAL A 1 102 ? 2.022 16.040 -4.001 1.00 88.56 102 VAL A C 1
ATOM 829 O O . VAL A 1 102 ? 1.941 17.213 -3.638 1.00 88.56 102 VAL A O 1
ATOM 832 N N . ALA A 1 103 ? 1.409 15.602 -5.103 1.00 87.69 103 ALA A N 1
ATOM 833 C CA . ALA A 1 103 ? 0.591 16.477 -5.943 1.00 87.69 103 ALA A CA 1
ATOM 834 C C . ALA A 1 103 ? -0.622 17.040 -5.179 1.00 87.69 103 ALA A C 1
ATOM 836 O O . ALA A 1 103 ? -0.887 18.242 -5.245 1.00 87.69 103 ALA A O 1
ATOM 837 N N . HIS A 1 104 ? -1.308 16.212 -4.383 1.00 85.00 104 HIS A N 1
ATOM 838 C CA . HIS A 1 104 ? -2.413 16.666 -3.534 1.00 85.00 104 HIS A CA 1
ATOM 839 C C . HIS A 1 104 ? -1.981 17.762 -2.557 1.00 85.00 104 HIS A C 1
ATOM 841 O O . HIS A 1 104 ? -2.700 18.752 -2.391 1.00 85.00 104 HIS A O 1
ATOM 847 N N . LYS A 1 105 ? -0.800 17.601 -1.945 1.00 84.12 105 LYS A N 1
ATOM 848 C CA . LYS A 1 105 ? -0.192 18.594 -1.053 1.00 84.12 105 LYS A CA 1
ATOM 849 C C . LYS A 1 105 ? 0.085 19.911 -1.779 1.00 84.12 105 LYS A C 1
ATOM 851 O O . LYS A 1 105 ? -0.279 20.959 -1.260 1.00 84.12 105 LYS A O 1
ATOM 856 N N . LEU A 1 106 ? 0.704 19.868 -2.960 1.00 85.62 106 LEU A N 1
ATOM 857 C CA . LEU A 1 106 ? 1.024 21.076 -3.735 1.00 85.62 106 LEU A CA 1
ATOM 858 C C . LEU A 1 106 ? -0.234 21.848 -4.156 1.00 85.62 106 LEU A C 1
ATOM 860 O O . LEU A 1 106 ? -0.218 23.075 -4.185 1.00 85.62 106 LEU A O 1
ATOM 864 N N . ASN A 1 107 ? -1.330 21.135 -4.416 1.00 87.62 107 ASN A N 1
ATOM 865 C CA . ASN A 1 107 ? -2.607 21.722 -4.814 1.00 87.62 107 ASN A CA 1
ATOM 866 C C . ASN A 1 107 ? -3.520 22.098 -3.631 1.00 87.62 107 ASN A C 1
ATOM 868 O O . ASN A 1 107 ? -4.655 22.508 -3.864 1.00 87.62 107 ASN A O 1
ATOM 872 N N . ASN A 1 108 ? -3.070 21.945 -2.376 1.00 83.94 108 ASN A N 1
ATOM 873 C CA . ASN A 1 108 ? -3.888 22.126 -1.163 1.00 83.94 108 ASN A CA 1
ATOM 874 C C . ASN A 1 108 ? -5.227 21.363 -1.201 1.00 83.94 108 ASN A C 1
ATOM 876 O O . ASN A 1 108 ? -6.230 21.806 -0.647 1.00 83.94 108 ASN A O 1
ATOM 880 N N . SER A 1 109 ? -5.243 20.218 -1.878 1.00 85.12 109 SER A N 1
ATOM 881 C CA . SER A 1 109 ? -6.439 19.388 -2.019 1.00 85.12 109 SER A CA 1
ATOM 882 C C . SER A 1 109 ? -6.532 18.364 -0.892 1.00 85.12 109 SER A C 1
ATOM 884 O O . SER A 1 109 ? -5.513 17.850 -0.413 1.00 85.12 109 SER A O 1
ATOM 886 N N . THR A 1 110 ? -7.762 18.065 -0.481 1.00 85.38 110 THR A N 1
ATOM 887 C CA . THR A 1 110 ? -8.041 17.017 0.496 1.00 85.38 110 THR A CA 1
ATOM 888 C C . THR A 1 110 ? -8.049 15.641 -0.166 1.00 85.38 110 THR A C 1
ATOM 890 O O . THR A 1 110 ? -8.246 15.491 -1.373 1.00 85.38 110 THR A O 1
ATOM 893 N N . THR A 1 111 ? -7.779 14.624 0.641 1.00 84.25 111 THR A N 1
ATOM 894 C CA . THR A 1 111 ? -7.861 13.214 0.285 1.00 84.25 111 THR A CA 1
ATOM 895 C C . THR A 1 111 ? -8.508 12.436 1.424 1.00 84.25 111 THR A C 1
ATOM 897 O O . THR A 1 111 ? -8.584 12.910 2.561 1.00 84.25 111 THR A O 1
ATOM 900 N N . MET A 1 112 ? -8.979 11.238 1.108 1.00 81.25 112 MET A N 1
ATOM 901 C CA . MET A 1 112 ? -9.598 10.342 2.074 1.00 81.25 112 MET A CA 1
ATOM 902 C C . MET A 1 112 ? -8.524 9.693 2.945 1.00 81.25 112 MET A C 1
ATOM 904 O O . MET A 1 112 ? -7.610 9.030 2.446 1.00 81.25 112 MET A O 1
ATOM 908 N N . LEU A 1 113 ? -8.655 9.870 4.254 1.00 84.62 113 LEU A N 1
ATOM 909 C CA . LEU A 1 113 ? -7.876 9.171 5.263 1.00 84.62 113 LEU A CA 1
ATOM 910 C C . LEU A 1 113 ? -8.666 7.978 5.813 1.00 84.62 113 LEU A C 1
ATOM 912 O O . LEU A 1 113 ? -9.896 7.936 5.701 1.00 84.62 113 LEU A O 1
ATOM 916 N N . PRO A 1 114 ? -7.980 7.002 6.434 1.00 81.12 114 PRO A N 1
ATOM 917 C CA . PRO A 1 114 ? -8.665 5.928 7.126 1.00 81.12 114 PRO A CA 1
ATOM 918 C C . PRO A 1 114 ? -9.567 6.500 8.221 1.00 81.12 114 PRO A C 1
ATOM 920 O O . PRO A 1 114 ? -9.221 7.527 8.812 1.00 81.12 114 PRO A O 1
ATOM 923 N N . PRO A 1 115 ? -10.671 5.818 8.548 1.00 80.00 115 PRO A N 1
ATOM 924 C CA . PRO A 1 115 ? -11.488 6.169 9.704 1.00 80.00 115 PRO A CA 1
ATOM 925 C C . PRO A 1 115 ? -10.665 6.136 11.004 1.00 80.00 115 PRO A C 1
ATOM 927 O O . PRO A 1 115 ? -9.525 5.672 11.005 1.00 80.00 115 PRO A O 1
ATOM 930 N N . CYS A 1 116 ? -11.223 6.621 12.120 1.00 73.44 116 CYS A N 1
ATOM 931 C CA . CYS A 1 116 ? -10.578 6.675 13.445 1.00 73.44 116 CYS A CA 1
ATOM 932 C C . CYS A 1 116 ? -10.221 5.284 14.024 1.00 73.44 116 CYS A C 1
ATOM 934 O O . CYS A 1 116 ? -10.776 4.851 15.029 1.00 73.44 116 CYS A O 1
ATOM 936 N N . ILE A 1 117 ? -9.272 4.596 13.400 1.00 81.69 117 ILE A N 1
ATOM 937 C CA . ILE A 1 117 ? -8.722 3.294 13.777 1.00 81.69 117 ILE A CA 1
ATOM 938 C C . ILE A 1 117 ? -7.299 3.473 14.314 1.00 81.69 117 ILE A C 1
ATOM 940 O O . ILE A 1 117 ? -6.707 4.554 14.171 1.00 81.69 117 ILE A O 1
ATOM 944 N N . GLY A 1 118 ? -6.769 2.427 14.950 1.00 82.88 118 GLY A N 1
ATOM 945 C CA . GLY A 1 118 ? -5.406 2.408 15.478 1.00 82.88 118 GLY A CA 1
ATOM 946 C C . GLY A 1 118 ? -4.352 2.694 14.403 1.00 82.88 118 GLY A C 1
ATOM 947 O O . GLY A 1 118 ? -4.575 2.488 13.212 1.00 82.88 118 GLY A O 1
ATOM 948 N N . GLU A 1 119 ? -3.204 3.232 14.814 1.00 80.06 119 GLU A N 1
ATOM 949 C CA . GLU A 1 119 ? -2.164 3.726 13.900 1.00 80.06 119 GLU A CA 1
ATOM 950 C C . GLU A 1 119 ? -1.660 2.649 12.927 1.00 80.06 119 GLU A C 1
ATOM 952 O O . GLU A 1 119 ? -1.522 2.912 11.734 1.00 80.06 119 GLU A O 1
ATOM 957 N N . LYS A 1 120 ? -1.466 1.414 13.406 1.00 83.00 120 LYS A N 1
ATOM 958 C CA . LYS A 1 120 ? -1.028 0.285 12.568 1.00 83.00 120 LYS A CA 1
ATOM 959 C C . LYS A 1 120 ? -2.090 -0.104 11.540 1.00 83.00 120 LYS A C 1
ATOM 961 O O . LYS A 1 120 ? -1.783 -0.429 10.393 1.00 83.00 120 LYS A O 1
ATOM 966 N N . GLU A 1 121 ? -3.352 -0.050 11.941 1.00 92.25 121 GLU A N 1
ATOM 967 C CA . GLU A 1 121 ? -4.502 -0.396 11.119 1.00 92.25 121 GLU A CA 1
ATOM 968 C C . GLU A 1 121 ? -4.737 0.652 10.025 1.00 92.25 121 GLU A C 1
ATOM 970 O O . GLU A 1 121 ? -5.202 0.302 8.942 1.00 92.25 121 GLU A O 1
ATOM 975 N N . ARG A 1 122 ? -4.350 1.917 10.248 1.00 91.81 122 ARG A N 1
ATOM 976 C CA . ARG A 1 122 ? -4.424 2.987 9.237 1.00 91.81 122 ARG A CA 1
ATOM 977 C C . ARG A 1 122 ? -3.561 2.694 8.016 1.00 91.81 122 ARG A C 1
ATOM 979 O O . ARG A 1 122 ? -4.032 2.873 6.894 1.00 91.81 122 ARG A O 1
ATOM 986 N N . THR A 1 123 ? -2.334 2.211 8.213 1.00 94.06 123 THR A N 1
ATOM 987 C CA . THR A 1 123 ? -1.450 1.834 7.099 1.00 94.06 123 THR A CA 1
ATOM 988 C C . THR A 1 123 ? -2.038 0.675 6.297 1.00 94.06 123 THR A C 1
ATOM 990 O O . THR A 1 123 ? -2.103 0.753 5.071 1.00 94.06 123 THR A O 1
ATOM 993 N N . LYS A 1 124 ? -2.552 -0.361 6.973 1.00 95.31 124 LYS A N 1
ATOM 994 C CA . LYS A 1 124 ? -3.252 -1.484 6.325 1.00 95.31 124 LYS A CA 1
ATOM 995 C C . LYS A 1 124 ? -4.492 -1.028 5.554 1.00 95.31 124 LYS A C 1
ATOM 997 O O . LYS A 1 124 ? -4.692 -1.446 4.416 1.00 95.31 124 LYS A O 1
ATOM 1002 N N . PHE A 1 125 ? -5.286 -0.132 6.138 1.00 94.00 125 PHE A N 1
ATOM 1003 C CA . PHE A 1 125 ? -6.456 0.441 5.480 1.00 94.00 125 PHE A CA 1
ATOM 1004 C C . PHE A 1 125 ? -6.069 1.194 4.206 1.00 94.00 125 PHE A C 1
ATOM 1006 O O . PHE A 1 125 ? -6.664 0.951 3.160 1.00 94.00 125 PHE A O 1
ATOM 1013 N N . LEU A 1 126 ? -5.065 2.081 4.257 1.00 92.69 126 LEU A N 1
ATOM 1014 C CA . LEU A 1 126 ? -4.627 2.816 3.065 1.00 92.69 126 LEU A CA 1
ATOM 1015 C C . LEU A 1 126 ? -4.004 1.903 2.010 1.00 92.69 126 LEU A C 1
ATOM 1017 O O . LEU A 1 126 ? -4.218 2.149 0.827 1.00 92.69 126 LEU A O 1
ATOM 1021 N N . ALA A 1 127 ? -3.284 0.850 2.405 1.00 94.94 127 ALA A N 1
ATOM 1022 C CA . ALA A 1 127 ? -2.784 -0.143 1.458 1.00 94.94 127 ALA A CA 1
ATOM 1023 C C . ALA A 1 127 ? -3.947 -0.784 0.686 1.00 94.94 127 ALA A C 1
ATOM 1025 O O . ALA A 1 127 ? -3.940 -0.817 -0.542 1.00 94.94 127 ALA A O 1
ATOM 1026 N N . LEU A 1 128 ? -4.995 -1.209 1.393 1.00 94.69 128 LEU A N 1
ATOM 1027 C CA . LEU A 1 128 ? -6.177 -1.794 0.770 1.00 94.69 128 LEU A CA 1
ATOM 1028 C C . LEU A 1 128 ? -6.985 -0.774 -0.053 1.00 94.69 128 LEU A C 1
ATOM 1030 O O . LEU A 1 128 ? -7.507 -1.112 -1.107 1.00 94.69 128 LEU A O 1
ATOM 1034 N N . PHE A 1 129 ? -7.088 0.476 0.397 1.00 92.81 129 PHE A N 1
ATOM 1035 C CA . PHE A 1 129 ? -7.867 1.519 -0.278 1.00 92.81 129 PHE A CA 1
ATOM 1036 C C . PHE A 1 129 ? -7.183 2.066 -1.538 1.00 92.81 129 PHE A C 1
ATOM 1038 O O . PHE A 1 129 ? -7.852 2.330 -2.534 1.00 92.81 129 PHE A O 1
ATOM 1045 N N . TRP A 1 130 ? -5.866 2.276 -1.501 1.00 93.00 130 TRP A N 1
ATOM 1046 C CA . TRP A 1 130 ? -5.148 2.943 -2.589 1.00 93.00 130 TRP A CA 1
ATOM 1047 C C . TRP A 1 130 ? -4.345 2.001 -3.477 1.00 93.00 130 TRP A C 1
ATOM 1049 O O . TRP A 1 130 ? -4.178 2.325 -4.646 1.00 93.00 130 TRP A O 1
ATOM 1059 N N . LEU A 1 131 ? -3.835 0.879 -2.954 1.00 95.50 131 LEU A N 1
ATOM 1060 C CA . LEU A 1 131 ? -2.933 -0.006 -3.706 1.00 95.50 131 LEU A CA 1
ATOM 1061 C C . LEU A 1 131 ? -3.638 -1.242 -4.282 1.00 95.50 131 LEU A C 1
ATOM 1063 O O . LEU A 1 131 ? -3.201 -1.749 -5.316 1.00 95.50 131 LEU A O 1
ATOM 1067 N N . HIS A 1 132 ? -4.699 -1.745 -3.638 1.00 96.25 132 HIS A N 1
ATOM 1068 C CA . HIS A 1 132 ? -5.452 -2.911 -4.130 1.00 96.25 132 HIS A CA 1
ATOM 1069 C C . HIS A 1 132 ? -6.253 -2.540 -5.377 1.00 96.25 132 HIS A C 1
ATOM 1071 O O . HIS A 1 132 ? -6.994 -1.555 -5.371 1.00 96.25 132 HIS A O 1
ATOM 1077 N N . GLY A 1 133 ? -6.068 -3.291 -6.461 1.00 92.81 133 GLY A N 1
ATOM 1078 C CA . GLY A 1 133 ? -6.688 -3.010 -7.754 1.00 92.81 133 GLY A CA 1
ATOM 1079 C C . GLY A 1 133 ? -6.325 -1.635 -8.325 1.00 92.81 133 GLY A C 1
ATOM 1080 O O . GLY A 1 133 ? -7.095 -1.071 -9.104 1.00 92.81 133 GLY A O 1
ATOM 1081 N N . MET A 1 134 ? -5.197 -1.054 -7.901 1.00 92.81 134 MET A N 1
ATOM 1082 C CA . MET A 1 134 ? -4.783 0.283 -8.318 1.00 92.81 134 MET A CA 1
ATOM 1083 C C . MET A 1 134 ? -4.506 0.317 -9.818 1.00 92.81 134 MET A C 1
ATOM 1085 O O . MET A 1 134 ? -3.539 -0.272 -10.295 1.00 92.81 134 MET A O 1
ATOM 1089 N N . THR A 1 135 ? -5.298 1.101 -10.546 1.00 90.75 135 THR A N 1
ATOM 1090 C CA . THR A 1 135 ? -4.906 1.575 -11.873 1.00 90.75 135 THR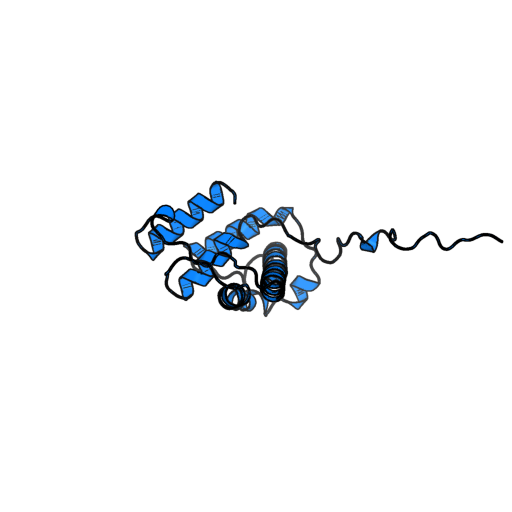 A CA 1
ATOM 1091 C C . THR A 1 135 ? -3.834 2.645 -11.706 1.00 90.75 135 THR A C 1
ATOM 1093 O O . THR A 1 135 ? -4.052 3.640 -11.011 1.00 90.75 135 THR A O 1
ATOM 1096 N N . LEU A 1 136 ? -2.673 2.437 -12.325 1.00 90.62 136 LEU A N 1
ATOM 1097 C CA . LEU A 1 136 ? -1.550 3.360 -12.209 1.00 90.62 136 LEU A CA 1
ATOM 1098 C C . LEU A 1 136 ? -1.914 4.748 -12.780 1.00 90.62 136 LEU A C 1
ATOM 1100 O O . LEU A 1 136 ? -2.328 4.835 -13.938 1.00 90.62 136 LEU A O 1
ATOM 1104 N N . PRO A 1 137 ? -1.783 5.838 -11.996 1.00 86.31 137 PRO A N 1
ATOM 1105 C CA . PRO A 1 137 ? -2.115 7.190 -12.448 1.00 86.31 137 PRO A CA 1
ATOM 1106 C C . PRO A 1 137 ? -1.129 7.737 -13.486 1.00 86.31 137 PRO A C 1
ATOM 1108 O O . PRO A 1 137 ? -1.462 8.677 -14.208 1.00 86.31 137 PRO A O 1
ATOM 1111 N N . PHE A 1 138 ? 0.075 7.169 -13.565 1.00 87.38 138 PHE A N 1
ATOM 1112 C CA . PHE A 1 138 ? 1.120 7.567 -14.496 1.00 87.38 138 PHE A CA 1
ATOM 1113 C C . PHE A 1 138 ? 1.648 6.347 -15.268 1.00 87.38 138 PHE A C 1
ATOM 1115 O O . PHE A 1 138 ? 1.622 5.225 -14.754 1.00 87.38 138 PHE A O 1
ATOM 1122 N N . PRO A 1 139 ? 2.170 6.536 -16.492 1.00 85.56 139 PRO A N 1
ATOM 1123 C CA . PRO A 1 139 ? 2.887 5.476 -17.191 1.00 85.56 139 PRO A CA 1
ATOM 1124 C C . PRO A 1 139 ? 4.073 4.982 -16.361 1.00 85.56 139 PRO A C 1
ATOM 1126 O O . PRO A 1 139 ? 4.787 5.787 -15.758 1.00 85.56 139 PRO A O 1
ATOM 1129 N N . VAL A 1 140 ? 4.314 3.673 -16.372 1.00 84.12 140 VAL A N 1
ATOM 1130 C CA . VAL A 1 140 ? 5.492 3.092 -15.720 1.00 84.12 140 VAL A CA 1
ATOM 1131 C C . VAL A 1 140 ? 6.768 3.622 -16.380 1.00 84.12 140 VAL A C 1
ATOM 1133 O O . VAL A 1 140 ? 6.809 3.852 -17.594 1.00 84.12 140 VAL A O 1
ATOM 1136 N N . LYS A 1 141 ? 7.838 3.819 -15.601 1.00 68.62 141 LYS A N 1
ATOM 1137 C CA . LYS A 1 141 ? 9.164 4.153 -16.151 1.00 68.62 141 LYS A CA 1
ATOM 1138 C C . LYS A 1 141 ? 9.590 3.098 -17.186 1.00 68.62 141 LYS A C 1
ATOM 1140 O O . LYS A 1 141 ? 9.483 1.909 -16.928 1.00 68.62 141 LYS A O 1
ATOM 1145 N N . GLY A 1 142 ? 10.036 3.543 -18.363 1.00 58.19 142 GLY A N 1
ATOM 1146 C CA . GLY A 1 142 ? 10.304 2.672 -19.524 1.00 58.19 142 GLY A CA 1
ATOM 1147 C C . GLY A 1 142 ? 9.101 2.458 -20.459 1.00 58.19 142 GLY A C 1
ATOM 1148 O O . GLY A 1 142 ? 9.281 2.071 -21.603 1.00 58.19 142 GLY A O 1
ATOM 1149 N N . GLN A 1 143 ? 7.881 2.805 -20.034 1.00 48.00 143 GLN A N 1
ATOM 1150 C CA . GLN A 1 143 ? 6.677 2.868 -20.884 1.00 48.00 143 GLN A CA 1
ATOM 1151 C C . GLN A 1 143 ? 6.210 4.310 -21.133 1.00 48.00 143 GLN A C 1
ATOM 1153 O O . GLN A 1 143 ? 5.091 4.561 -21.587 1.00 48.00 143 GLN A O 1
ATOM 1158 N N . SER A 1 144 ? 7.067 5.288 -20.835 1.00 37.56 144 SER A N 1
ATOM 1159 C CA . SER A 1 144 ? 6.813 6.674 -21.198 1.00 37.56 144 SER A CA 1
ATOM 1160 C C . SER A 1 144 ? 6.647 6.771 -22.715 1.00 37.56 144 SER A C 1
ATOM 1162 O O . SER A 1 144 ? 7.545 6.406 -23.471 1.00 37.56 144 SER A O 1
ATOM 1164 N N . LEU A 1 145 ? 5.526 7.336 -23.173 1.00 42.00 145 LEU A N 1
ATOM 1165 C CA . LEU A 1 145 ? 5.296 7.717 -24.576 1.00 42.00 145 LEU A CA 1
ATOM 1166 C C . LEU A 1 145 ? 6.415 8.617 -25.149 1.00 42.00 145 LEU A C 1
ATOM 1168 O O . LEU A 1 145 ? 6.488 8.809 -26.362 1.00 42.00 145 LEU A O 1
ATOM 1172 N N . PHE A 1 146 ? 7.312 9.135 -24.302 1.00 37.16 146 PHE A N 1
ATOM 1173 C CA . PHE A 1 146 ? 8.537 9.818 -24.713 1.00 37.16 146 PHE A CA 1
ATOM 1174 C C . PHE A 1 146 ? 9.581 8.911 -25.383 1.00 37.16 146 PHE A C 1
ATOM 1176 O O . PHE A 1 146 ? 10.430 9.437 -26.098 1.00 37.16 146 PHE A O 1
ATOM 1183 N N . GLU A 1 147 ? 9.507 7.583 -25.250 1.00 37.94 147 GLU A N 1
ATOM 1184 C CA . GLU A 1 147 ? 10.396 6.672 -25.992 1.00 37.94 147 GLU A CA 1
ATOM 1185 C C . GLU A 1 147 ? 10.024 6.529 -27.478 1.00 37.94 147 GLU A C 1
ATOM 1187 O O . GLU A 1 147 ? 10.821 6.045 -28.274 1.00 37.94 147 GLU A O 1
ATOM 1192 N N . HIS A 1 148 ? 8.862 7.034 -27.908 1.00 38.81 148 HIS A N 1
ATOM 1193 C CA . HIS A 1 148 ? 8.448 6.993 -29.316 1.00 38.81 148 HIS A CA 1
ATOM 1194 C C . HIS A 1 148 ? 8.817 8.245 -30.125 1.00 38.81 148 HIS A C 1
ATOM 1196 O O . HIS A 1 148 ? 8.202 8.488 -31.162 1.00 38.81 148 HIS A O 1
ATOM 1202 N N . GLY A 1 149 ? 9.782 9.064 -29.686 1.00 38.28 149 GLY A N 1
ATOM 1203 C CA . GLY A 1 149 ? 10.377 10.122 -30.524 1.00 38.28 149 GLY A CA 1
ATOM 1204 C C . GLY A 1 149 ? 9.392 11.134 -31.136 1.00 38.28 149 GLY A C 1
ATOM 1205 O O . GLY A 1 149 ? 9.721 11.791 -32.118 1.00 38.28 149 GLY A O 1
ATOM 1206 N N . LYS A 1 150 ? 8.176 11.271 -30.590 1.00 40.03 150 LYS A N 1
ATOM 1207 C CA . LYS A 1 150 ? 7.064 12.032 -31.194 1.00 40.03 150 LYS A CA 1
ATOM 1208 C C . LYS A 1 150 ? 6.793 13.384 -30.528 1.00 40.03 150 LYS A C 1
ATOM 1210 O O . LYS A 1 150 ? 5.663 13.858 -30.530 1.00 40.03 150 LYS A O 1
ATOM 1215 N N . LEU A 1 151 ? 7.823 14.020 -29.973 1.00 37.44 151 LEU A N 1
ATOM 1216 C CA . LEU A 1 151 ? 7.726 15.395 -29.455 1.00 37.44 151 LEU A CA 1
ATOM 1217 C C . LEU A 1 151 ? 8.771 16.360 -30.012 1.00 37.44 151 LEU A C 1
ATOM 1219 O O . LEU A 1 151 ? 8.711 17.550 -29.717 1.00 37.44 151 LEU A O 1
ATOM 1223 N N . PHE A 1 152 ? 9.664 15.891 -30.880 1.00 40.12 152 PHE A N 1
ATOM 1224 C CA . PHE A 1 152 ? 10.438 16.794 -31.717 1.00 40.12 152 PHE A CA 1
ATOM 1225 C C . PHE A 1 152 ? 9.771 16.838 -33.092 1.00 40.12 152 PHE A C 1
ATOM 1227 O O . PHE A 1 152 ? 9.497 15.771 -33.651 1.00 40.12 152 PHE A O 1
ATOM 1234 N N . PRO A 1 153 ? 9.472 18.027 -33.654 1.00 34.94 153 PRO A N 1
ATOM 1235 C CA . PRO A 1 153 ? 9.149 18.094 -35.072 1.00 34.94 153 PRO A CA 1
ATOM 1236 C C . PRO A 1 153 ? 10.294 17.416 -35.837 1.00 34.94 153 PRO A C 1
ATOM 1238 O O . PRO A 1 153 ? 11.440 17.493 -35.373 1.00 34.94 153 PRO A O 1
ATOM 1241 N N . PRO A 1 154 ? 10.020 16.728 -36.963 1.00 38.12 154 PRO A N 1
ATOM 1242 C CA . PRO A 1 154 ? 11.091 16.185 -37.784 1.00 38.12 154 PRO A CA 1
ATOM 1243 C C . PRO A 1 154 ? 12.091 17.313 -38.011 1.00 38.12 154 PRO A C 1
ATOM 1245 O O . PRO A 1 154 ? 11.706 18.389 -38.476 1.00 38.12 154 PRO A O 1
ATOM 1248 N N . GLN A 1 155 ? 13.345 17.102 -37.596 1.00 47.81 155 GLN A N 1
ATOM 1249 C CA . GLN A 1 155 ? 14.408 18.019 -37.970 1.00 47.81 155 GLN A CA 1
ATOM 1250 C C . GLN A 1 155 ? 14.344 18.090 -39.488 1.00 47.81 155 GLN A C 1
ATOM 1252 O O . GLN A 1 155 ? 14.485 17.065 -40.157 1.00 47.81 155 GLN A O 1
ATOM 1257 N N . GLY A 1 156 ? 13.980 19.267 -39.996 1.00 39.59 156 GLY A N 1
ATOM 1258 C CA . GLY A 1 156 ? 13.807 19.508 -41.413 1.00 39.59 156 GLY A CA 1
ATOM 1259 C C . GLY A 1 156 ? 15.113 19.189 -42.115 1.00 39.59 156 GLY A C 1
ATOM 1260 O O . GLY A 1 156 ? 16.030 20.001 -42.127 1.00 39.59 156 GLY A O 1
ATOM 1261 N N . GLY A 1 157 ? 15.199 17.985 -42.664 1.00 43.00 157 GLY A N 1
ATOM 1262 C CA . GLY A 1 157 ? 16.181 17.644 -43.664 1.00 43.00 157 GLY A CA 1
ATOM 1263 C C . GLY A 1 157 ? 15.638 18.125 -44.990 1.00 43.00 157 GLY A C 1
ATOM 1264 O O . GLY A 1 157 ? 14.770 17.464 -45.549 1.00 43.00 157 GLY A O 1
ATOM 1265 N N . VAL A 1 158 ? 16.134 19.258 -45.481 1.00 41.34 158 VAL A N 1
ATOM 1266 C CA . VAL A 1 158 ? 16.148 19.558 -46.914 1.00 41.34 158 VAL A CA 1
ATOM 1267 C C . VAL A 1 158 ? 17.386 20.410 -47.212 1.00 41.34 158 VAL A C 1
ATOM 1269 O O . VAL A 1 158 ? 17.502 21.511 -46.687 1.00 41.34 158 VAL A O 1
ATOM 1272 N N . HIS A 1 159 ? 18.279 19.798 -47.996 1.00 43.47 159 HIS A N 1
ATOM 1273 C CA . HIS A 1 159 ? 19.237 20.327 -48.979 1.00 43.47 159 HIS A CA 1
ATOM 1274 C C . HIS A 1 159 ? 19.785 21.753 -48.852 1.00 43.47 159 HIS A C 1
ATOM 1276 O O . HIS A 1 159 ? 18.999 22.718 -48.958 1.00 43.47 159 HIS A O 1
#